Protein AF-A0A2M8HKK2-F1 (afdb_monomer_lite)

Sequence (69 aa):
MVKNKLHELSDKDLNSQLDEAREEIRGQRFKFAVEKNLENPKKIRDTKRKIARILTIQRERELAKGAGR

pLDDT: mean 83.91, std 12.83, range [37.69, 94.94]

Secondary structure (DSSP, 8-state):
--S-HHHHS-HHHHHHHHHHHHHHHHHHHHHHHHHS--S-HHHHHHHHHHHHHHHHHHHHHHHHHHTT-

Radius of gyration: 15.09 Å; chains: 1; bounding box: 36×22×41 Å

Structure (mmCIF, N/CA/C/O backbone):
data_AF-A0A2M8HKK2-F1
#
_entry.id   AF-A0A2M8HKK2-F1
#
loop_
_atom_site.group_PDB
_atom_site.id
_atom_site.type_symbol
_atom_site.label_atom_id
_atom_site.label_alt_id
_atom_site.label_comp_id
_atom_site.label_asym_id
_atom_site.label_entity_id
_atom_site.label_seq_id
_atom_site.pdbx_PDB_ins_code
_atom_site.Cartn_x
_atom_site.Cartn_y
_atom_site.Cartn_z
_atom_site.occupancy
_atom_site.B_iso_or_equiv
_atom_site.auth_seq_id
_atom_site.auth_comp_id
_atom_site.auth_asym_id
_atom_site.auth_atom_id
_atom_site.pdbx_PDB_model_num
ATOM 1 N N . MET A 1 1 ? 7.880 -15.543 10.102 1.00 41.06 1 MET A N 1
ATOM 2 C CA . MET A 1 1 ? 7.945 -14.506 11.158 1.00 41.06 1 MET A CA 1
ATOM 3 C C . MET A 1 1 ? 8.188 -13.186 10.435 1.00 41.06 1 MET A C 1
ATOM 5 O O . MET A 1 1 ? 9.130 -13.131 9.671 1.00 41.06 1 MET A O 1
ATOM 9 N N . VAL A 1 2 ? 7.320 -12.176 10.400 1.00 37.69 2 VAL A N 1
ATOM 10 C CA . VAL A 1 2 ? 6.566 -11.522 11.477 1.00 37.69 2 VAL A CA 1
ATOM 11 C C . VAL A 1 2 ? 5.182 -11.129 10.929 1.00 37.69 2 VAL A C 1
ATOM 13 O O . VAL A 1 2 ? 5.062 -10.221 10.109 1.00 37.69 2 VAL A O 1
ATOM 16 N N . LYS A 1 3 ? 4.136 -11.854 11.329 1.00 47.91 3 LYS A N 1
ATOM 17 C CA . LYS A 1 3 ? 2.734 -11.511 11.056 1.00 47.91 3 LYS A CA 1
ATOM 18 C C . LYS A 1 3 ? 2.271 -10.677 12.253 1.00 47.91 3 LYS A C 1
ATOM 20 O O . LYS A 1 3 ? 1.983 -11.301 13.258 1.00 47.91 3 LYS A O 1
ATOM 25 N N . ASN A 1 4 ? 2.371 -9.342 12.192 1.00 57.47 4 ASN A N 1
ATOM 26 C CA . ASN A 1 4 ? 1.564 -8.386 12.993 1.00 57.47 4 ASN A CA 1
ATOM 27 C C . ASN A 1 4 ? 2.076 -6.939 12.999 1.00 57.47 4 ASN A C 1
ATOM 29 O O . ASN A 1 4 ? 1.337 -6.068 13.439 1.00 57.47 4 ASN A O 1
ATOM 33 N N . LYS A 1 5 ? 3.248 -6.638 12.419 1.00 70.19 5 LYS A N 1
ATOM 34 C CA . LYS A 1 5 ? 3.773 -5.256 12.383 1.00 70.19 5 LYS A CA 1
ATOM 35 C C . LYS A 1 5 ? 2.768 -4.221 11.867 1.00 70.19 5 LYS A C 1
ATOM 37 O O . LYS A 1 5 ? 2.779 -3.100 12.336 1.00 70.19 5 LYS A O 1
ATOM 42 N N . LEU A 1 6 ? 1.886 -4.582 10.929 1.00 73.38 6 LEU A N 1
ATOM 43 C CA . LEU A 1 6 ? 0.878 -3.647 10.414 1.00 73.38 6 LEU A CA 1
ATOM 44 C C . LEU A 1 6 ? -0.228 -3.315 11.434 1.00 73.38 6 LEU A C 1
ATOM 46 O O . LEU A 1 6 ? -0.744 -2.206 11.410 1.00 73.38 6 LEU A O 1
ATOM 50 N N . HIS A 1 7 ? -0.583 -4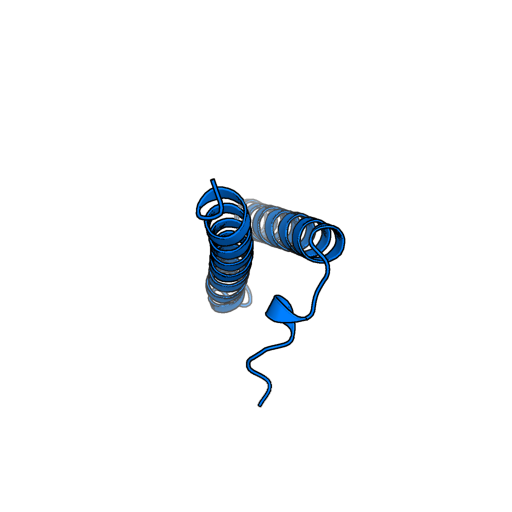.232 12.339 1.00 75.06 7 HIS A N 1
ATOM 51 C CA . HIS A 1 7 ? -1.599 -3.969 13.367 1.00 75.06 7 HIS A CA 1
ATOM 52 C C . HIS A 1 7 ? -1.076 -3.090 14.509 1.00 75.06 7 HIS A C 1
ATOM 54 O O . HIS A 1 7 ? -1.876 -2.417 15.152 1.00 75.06 7 HIS A O 1
ATOM 60 N N . GLU A 1 8 ? 0.237 -3.078 14.736 1.00 80.12 8 GLU A N 1
ATOM 61 C CA . GLU A 1 8 ? 0.907 -2.285 15.778 1.00 80.12 8 GLU A CA 1
ATOM 62 C C . GLU A 1 8 ? 1.117 -0.816 15.369 1.00 80.12 8 GLU A C 1
ATOM 64 O O . GLU A 1 8 ? 1.352 0.037 16.219 1.00 80.12 8 GLU A O 1
ATOM 69 N N . LEU A 1 9 ? 1.015 -0.502 14.073 1.00 83.19 9 LEU A N 1
ATOM 70 C CA . LEU A 1 9 ? 1.204 0.852 13.548 1.00 83.19 9 LEU A CA 1
ATOM 71 C C . LEU A 1 9 ? 0.033 1.775 13.884 1.00 83.19 9 LEU A C 1
ATOM 73 O O . LEU A 1 9 ? -1.131 1.355 13.890 1.00 83.19 9 LEU A O 1
ATOM 77 N N . SER A 1 10 ? 0.320 3.062 14.086 1.00 87.25 10 SER A N 1
ATOM 78 C CA . SER A 1 10 ? -0.736 4.062 14.247 1.00 87.25 10 SER A CA 1
ATOM 79 C C . SER A 1 10 ? -1.514 4.267 12.941 1.00 87.25 10 SER A C 1
ATOM 81 O O . SER A 1 10 ? -1.045 3.929 11.852 1.00 87.25 10 SER A O 1
ATOM 83 N N . ASP A 1 11 ? -2.714 4.848 13.030 1.00 86.12 11 ASP A N 1
ATOM 84 C CA . ASP A 1 11 ? -3.511 5.198 11.843 1.00 86.12 11 ASP A CA 1
ATOM 85 C C . ASP A 1 11 ? -2.733 6.138 10.893 1.00 86.12 11 ASP A C 1
ATOM 87 O O . ASP A 1 11 ? -2.876 6.044 9.673 1.00 86.12 11 ASP A O 1
ATOM 91 N N . LYS A 1 12 ? -1.859 7.002 11.438 1.00 89.19 12 LYS A N 1
ATOM 92 C CA . LYS A 1 12 ? -0.991 7.893 10.651 1.00 89.19 12 LYS A CA 1
ATOM 93 C C . LYS A 1 12 ? 0.091 7.117 9.906 1.00 89.19 12 LYS A C 1
ATOM 95 O O . LYS A 1 12 ? 0.235 7.304 8.703 1.00 89.19 12 LYS A O 1
ATOM 100 N N . ASP A 1 13 ? 0.785 6.208 10.585 1.00 88.62 13 ASP A N 1
ATOM 101 C CA . ASP A 1 13 ? 1.860 5.424 9.964 1.00 88.62 13 ASP A CA 1
ATOM 102 C C . ASP A 1 13 ? 1.317 4.473 8.889 1.00 88.62 13 ASP A C 1
ATOM 104 O O . ASP A 1 13 ? 1.964 4.241 7.867 1.00 88.62 13 ASP A O 1
ATOM 108 N N . LEU A 1 14 ? 0.104 3.945 9.090 1.00 89.81 14 LEU A N 1
ATOM 109 C CA . LEU A 1 14 ? -0.598 3.158 8.078 1.00 89.81 14 LEU A CA 1
ATOM 110 C C . LEU A 1 14 ? -0.901 3.980 6.822 1.00 89.81 14 LEU A C 1
ATOM 112 O O . LEU A 1 14 ? -0.696 3.477 5.719 1.00 89.81 14 LEU A O 1
ATOM 116 N N . ASN A 1 15 ? -1.335 5.234 6.976 1.00 91.19 15 ASN A N 1
ATOM 117 C CA . ASN A 1 15 ? -1.548 6.138 5.844 1.00 91.19 15 ASN A CA 1
ATOM 118 C C . ASN A 1 15 ? -0.236 6.463 5.121 1.00 91.19 15 ASN A C 1
ATOM 120 O O . ASN A 1 15 ? -0.176 6.340 3.901 1.00 91.19 15 ASN A O 1
ATOM 124 N N . SER A 1 16 ? 0.837 6.773 5.854 1.00 93.31 16 SER A N 1
ATOM 125 C CA . SER A 1 16 ? 2.153 7.010 5.248 1.00 93.31 16 SER A CA 1
ATOM 126 C C . SER A 1 16 ? 2.632 5.803 4.435 1.00 93.31 16 SER A C 1
ATOM 128 O O . SER A 1 16 ? 2.994 5.943 3.269 1.00 93.31 16 SER A O 1
ATOM 130 N N . GLN A 1 17 ? 2.534 4.589 4.986 1.00 90.56 17 GLN A N 1
ATOM 131 C CA . GLN A 1 17 ? 2.915 3.373 4.256 1.00 90.56 17 GLN A CA 1
ATOM 132 C C . GLN A 1 17 ? 2.007 3.058 3.064 1.00 90.56 17 GLN A C 1
ATOM 134 O O . GLN A 1 17 ? 2.447 2.411 2.108 1.00 90.56 17 GLN A O 1
ATOM 139 N N . LEU A 1 18 ? 0.735 3.450 3.131 1.00 93.19 18 LEU A N 1
ATOM 140 C CA . LEU A 1 18 ? -0.207 3.308 2.028 1.00 93.19 18 LEU A CA 1
ATOM 141 C C . LEU A 1 18 ? 0.194 4.206 0.856 1.00 93.19 18 LEU A C 1
ATOM 143 O O . LEU A 1 18 ? 0.184 3.751 -0.291 1.00 93.19 18 LEU A O 1
ATOM 147 N N . ASP A 1 19 ? 0.562 5.451 1.143 1.00 94.44 19 ASP A N 1
ATOM 148 C CA . ASP A 1 19 ? 0.958 6.420 0.127 1.00 94.44 19 ASP A CA 1
ATOM 149 C C . ASP A 1 19 ? 2.304 6.056 -0.503 1.00 94.44 19 ASP A C 1
ATOM 151 O O . ASP A 1 19 ? 2.392 5.995 -1.732 1.00 94.44 19 ASP A O 1
ATOM 155 N N . GLU A 1 20 ? 3.288 5.642 0.298 1.00 93.81 20 GLU A N 1
ATOM 156 C CA . GLU A 1 20 ? 4.554 5.086 -0.203 1.00 93.81 20 GLU A CA 1
ATOM 157 C C . GLU A 1 20 ? 4.324 3.889 -1.139 1.00 93.81 20 GLU A C 1
ATOM 159 O O . GLU A 1 20 ? 4.872 3.822 -2.240 1.00 93.81 20 GLU A O 1
ATOM 164 N N . ALA A 1 21 ? 3.464 2.940 -0.749 1.00 92.75 21 ALA A N 1
ATOM 165 C CA . ALA A 1 21 ? 3.172 1.766 -1.571 1.00 92.75 21 ALA A CA 1
ATOM 166 C C . ALA A 1 21 ? 2.449 2.130 -2.884 1.00 92.75 21 ALA A C 1
ATOM 168 O O . ALA A 1 21 ? 2.643 1.478 -3.917 1.00 92.75 21 ALA A O 1
ATOM 169 N N . ARG A 1 22 ? 1.611 3.175 -2.878 1.00 93.31 22 ARG A N 1
ATOM 170 C CA . ARG A 1 22 ? 0.966 3.706 -4.091 1.00 93.31 22 ARG A CA 1
ATOM 171 C C . ARG A 1 22 ? 1.973 4.390 -5.010 1.00 93.31 22 ARG A C 1
ATOM 173 O O . ARG A 1 22 ? 1.875 4.238 -6.230 1.00 93.31 22 ARG A O 1
ATOM 180 N N . GLU A 1 23 ? 2.914 5.143 -4.454 1.00 94.94 23 GLU A N 1
ATOM 181 C CA . GLU A 1 23 ? 4.007 5.751 -5.214 1.00 94.94 23 GLU A CA 1
ATOM 182 C C . GLU A 1 23 ? 4.931 4.700 -5.820 1.00 94.94 23 GLU A C 1
ATOM 184 O O . GLU A 1 23 ? 5.249 4.790 -7.004 1.00 94.94 23 GLU A O 1
ATOM 189 N N . GLU A 1 24 ? 5.252 3.639 -5.081 1.00 91.94 24 GLU A N 1
ATOM 190 C CA . GLU A 1 24 ? 6.056 2.529 -5.592 1.00 91.94 24 GLU A CA 1
ATOM 191 C C . GLU A 1 24 ? 5.399 1.874 -6.820 1.00 91.94 24 GLU A C 1
ATOM 193 O O . GLU A 1 24 ? 6.059 1.648 -7.838 1.00 91.94 24 GLU A O 1
ATOM 198 N N . ILE A 1 25 ? 4.081 1.631 -6.781 1.00 91.31 25 ILE A N 1
ATOM 199 C CA . ILE A 1 25 ? 3.343 1.111 -7.944 1.00 91.31 25 ILE A CA 1
ATOM 200 C C . ILE A 1 25 ? 3.367 2.105 -9.107 1.00 91.31 25 ILE A C 1
ATOM 202 O O . ILE A 1 25 ? 3.511 1.680 -10.256 1.00 91.31 25 ILE A O 1
ATOM 206 N N . ARG A 1 26 ? 3.211 3.409 -8.845 1.00 91.50 26 ARG A N 1
ATOM 207 C CA . ARG A 1 26 ? 3.295 4.440 -9.892 1.00 91.50 26 ARG A CA 1
ATOM 208 C C . ARG A 1 26 ? 4.676 4.441 -10.544 1.00 91.50 26 ARG A C 1
ATOM 210 O O . ARG A 1 26 ? 4.750 4.385 -11.769 1.00 91.50 26 ARG A O 1
ATOM 217 N N . GLY A 1 27 ? 5.741 4.389 -9.750 1.00 90.81 27 GLY A N 1
ATOM 218 C CA . GLY A 1 27 ? 7.115 4.289 -10.235 1.00 90.81 27 GLY A CA 1
ATOM 219 C C . GLY A 1 27 ? 7.365 3.019 -11.051 1.00 90.81 27 GLY A C 1
ATOM 220 O O . GLY A 1 27 ? 7.922 3.089 -12.141 1.00 90.81 27 GLY A O 1
ATOM 221 N N . GLN A 1 28 ? 6.892 1.858 -10.586 1.00 88.81 28 GLN A N 1
ATOM 222 C CA . GLN A 1 28 ? 7.023 0.591 -11.322 1.00 88.81 28 GLN A CA 1
ATOM 223 C C . GLN A 1 28 ? 6.245 0.600 -12.644 1.00 88.81 28 GLN A C 1
ATOM 225 O O . GLN A 1 28 ? 6.740 0.098 -13.652 1.00 88.81 28 GLN A O 1
ATOM 230 N N . ARG A 1 29 ? 5.047 1.197 -12.670 1.00 87.88 29 ARG A N 1
ATOM 231 C CA . ARG A 1 29 ? 4.270 1.376 -13.907 1.00 87.88 29 ARG A CA 1
ATOM 232 C C . ARG A 1 29 ? 4.954 2.336 -14.873 1.00 87.88 29 ARG A C 1
ATOM 234 O O . ARG A 1 29 ? 4.945 2.071 -16.069 1.00 87.88 29 ARG A O 1
ATOM 241 N N . PHE A 1 30 ? 5.554 3.409 -14.363 1.00 90.38 30 PHE A N 1
ATOM 242 C CA . PHE A 1 30 ? 6.306 4.358 -15.177 1.00 90.38 30 PHE A CA 1
ATOM 243 C C . PHE A 1 30 ? 7.544 3.703 -15.795 1.00 90.38 30 PHE A C 1
ATOM 245 O O . PHE A 1 30 ? 7.716 3.767 -17.007 1.00 90.38 30 PHE A O 1
ATOM 252 N N . LYS A 1 31 ? 8.342 2.979 -14.999 1.00 87.56 31 LYS A N 1
ATOM 253 C CA . LYS A 1 31 ? 9.481 2.199 -15.509 1.00 87.56 31 LYS A CA 1
ATOM 254 C C . LYS A 1 31 ? 9.057 1.209 -16.585 1.00 87.56 31 LYS A C 1
ATOM 256 O O . LYS A 1 31 ? 9.665 1.169 -17.643 1.00 87.56 31 LYS A O 1
ATOM 261 N N . PHE A 1 32 ? 7.966 0.476 -16.367 1.00 87.69 32 PHE A N 1
ATOM 262 C CA . PHE A 1 32 ? 7.443 -0.423 -17.393 1.00 87.69 32 PHE A CA 1
ATOM 263 C C . PHE A 1 32 ? 7.013 0.317 -18.667 1.00 87.69 32 PHE A C 1
ATOM 265 O O . PHE A 1 32 ? 7.229 -0.191 -19.760 1.00 87.69 32 PHE A O 1
ATOM 272 N N . ALA A 1 33 ? 6.427 1.510 -18.553 1.00 88.19 33 ALA A N 1
ATOM 273 C CA . ALA A 1 33 ? 6.050 2.308 -19.715 1.00 88.19 33 ALA A CA 1
ATOM 274 C C . ALA A 1 33 ? 7.271 2.815 -20.507 1.00 88.19 33 ALA A C 1
ATOM 276 O O . ALA A 1 33 ? 7.220 2.831 -21.734 1.00 88.19 33 ALA A O 1
ATOM 277 N N . VAL A 1 34 ? 8.355 3.200 -19.823 1.00 90.62 34 VAL A N 1
ATOM 278 C CA . VAL A 1 34 ? 9.572 3.757 -20.444 1.00 90.62 34 VAL A CA 1
ATOM 279 C C . VAL A 1 34 ? 10.515 2.668 -20.961 1.00 90.62 34 VAL A C 1
ATOM 281 O O . VAL A 1 34 ? 10.985 2.742 -22.091 1.00 90.62 34 VAL A O 1
ATOM 284 N N . GLU A 1 35 ? 10.790 1.647 -20.153 1.00 85.38 35 GLU A N 1
ATOM 285 C CA . GLU A 1 35 ? 11.804 0.620 -20.433 1.00 85.38 35 GLU A CA 1
ATOM 286 C C . GLU A 1 35 ? 11.200 -0.646 -21.061 1.00 85.38 35 GLU A C 1
ATOM 288 O O . GLU A 1 35 ? 11.930 -1.513 -21.539 1.00 85.38 35 GLU A O 1
ATOM 293 N N . LYS A 1 36 ? 9.864 -0.789 -21.047 1.00 79.38 36 LYS A N 1
ATOM 294 C CA . LYS A 1 36 ? 9.110 -1.965 -21.536 1.00 79.38 36 LYS A CA 1
ATOM 295 C C . LYS A 1 36 ? 9.551 -3.305 -20.925 1.00 79.38 36 LYS A C 1
ATOM 297 O O . LYS A 1 36 ? 9.144 -4.368 -21.392 1.00 79.38 36 LYS A O 1
ATOM 302 N N . ASN A 1 37 ? 10.334 -3.254 -19.850 1.00 75.12 37 ASN A N 1
ATOM 303 C CA . ASN A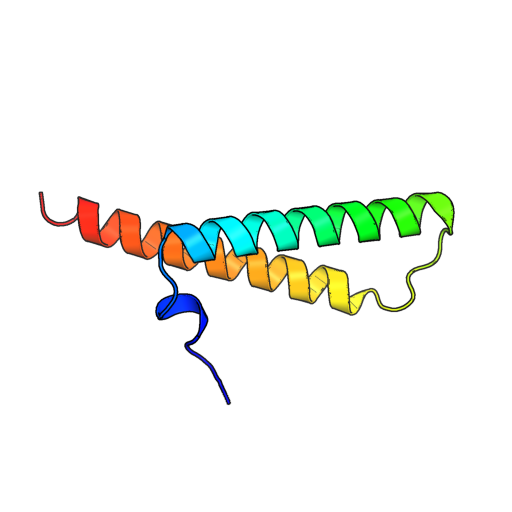 1 37 ? 10.820 -4.388 -19.083 1.00 75.12 37 ASN A CA 1
ATOM 304 C C . ASN A 1 37 ? 10.508 -4.168 -17.595 1.00 75.12 37 ASN A C 1
ATOM 306 O O . ASN A 1 37 ? 10.449 -3.043 -17.102 1.00 75.12 37 ASN A O 1
ATOM 310 N N . LEU A 1 38 ? 10.263 -5.261 -16.881 1.00 73.94 38 LEU A N 1
ATOM 311 C CA . LEU A 1 38 ? 10.107 -5.284 -15.436 1.00 73.94 38 LEU A CA 1
ATOM 312 C C . LEU A 1 38 ? 11.118 -6.272 -14.880 1.00 73.94 38 LEU A C 1
ATOM 314 O O . LEU A 1 38 ? 10.975 -7.477 -15.054 1.00 73.94 38 LEU A O 1
ATOM 318 N N . GLU A 1 39 ? 12.081 -5.749 -14.131 1.00 72.81 39 GLU A N 1
ATOM 319 C CA . GLU A 1 39 ? 13.122 -6.549 -13.485 1.00 72.81 39 GLU A CA 1
ATOM 320 C C . GLU A 1 39 ? 12.526 -7.609 -12.538 1.00 72.81 39 GLU A C 1
ATOM 322 O O . GLU A 1 39 ? 13.038 -8.718 -12.411 1.00 72.81 39 GLU A O 1
ATOM 327 N N . ASN A 1 40 ? 11.400 -7.290 -11.880 1.00 81.50 40 ASN A N 1
ATOM 328 C CA . ASN A 1 40 ? 10.674 -8.248 -11.051 1.00 81.50 40 ASN A CA 1
ATOM 329 C C . ASN A 1 40 ? 9.161 -7.946 -10.954 1.00 81.50 40 ASN A C 1
ATOM 331 O O . ASN A 1 40 ? 8.727 -7.203 -10.064 1.00 81.50 40 ASN A O 1
ATOM 335 N N . PRO A 1 41 ? 8.321 -8.588 -11.786 1.00 82.19 41 PRO A N 1
ATOM 336 C CA . PRO A 1 41 ? 6.862 -8.442 -11.744 1.00 82.19 41 PRO A CA 1
ATOM 337 C C . PRO A 1 41 ? 6.226 -8.853 -10.404 1.00 82.19 41 PRO A C 1
ATOM 339 O O . PRO A 1 41 ? 5.129 -8.402 -10.061 1.00 82.19 41 PRO A O 1
ATOM 342 N N . LYS A 1 42 ? 6.907 -9.699 -9.615 1.00 87.44 42 LYS A N 1
ATOM 343 C CA . LYS A 1 42 ? 6.425 -10.153 -8.304 1.00 87.44 42 LYS A CA 1
ATOM 344 C C . LYS A 1 42 ? 6.323 -8.997 -7.309 1.00 87.44 42 LYS A C 1
ATOM 346 O O . LYS A 1 42 ? 5.393 -8.999 -6.506 1.00 87.44 42 LYS A O 1
ATOM 351 N N . LYS A 1 43 ? 7.202 -7.988 -7.414 1.00 86.62 43 LYS A N 1
ATOM 352 C CA . LYS A 1 43 ? 7.170 -6.797 -6.549 1.00 86.62 43 LYS A CA 1
ATOM 353 C C . LYS A 1 43 ? 5.839 -6.055 -6.669 1.00 86.62 43 LYS A C 1
ATOM 355 O O . LYS A 1 43 ? 5.196 -5.837 -5.653 1.00 86.62 43 LYS A O 1
ATOM 360 N N . ILE A 1 44 ? 5.342 -5.818 -7.888 1.00 88.06 44 ILE A N 1
ATOM 361 C CA . ILE A 1 44 ? 4.029 -5.178 -8.114 1.00 88.06 44 ILE A CA 1
ATOM 362 C C . ILE A 1 44 ? 2.917 -5.937 -7.378 1.00 88.06 44 ILE A C 1
ATOM 364 O O . ILE A 1 44 ? 2.040 -5.339 -6.749 1.00 88.06 44 ILE A O 1
ATOM 368 N N . ARG A 1 45 ? 2.924 -7.271 -7.469 1.00 90.50 45 ARG A N 1
ATOM 369 C CA . ARG A 1 45 ? 1.918 -8.115 -6.815 1.00 90.50 45 ARG A CA 1
ATOM 370 C C . ARG A 1 45 ? 2.015 -8.028 -5.293 1.00 90.50 45 ARG A C 1
ATOM 372 O O . ARG A 1 45 ? 0.984 -7.950 -4.625 1.00 90.50 45 ARG A O 1
ATOM 379 N N . ASP A 1 46 ? 3.226 -8.049 -4.753 1.00 90.81 46 ASP A N 1
ATOM 380 C CA . ASP A 1 46 ? 3.458 -8.011 -3.312 1.00 90.81 46 ASP A CA 1
ATOM 381 C C . ASP A 1 46 ? 3.123 -6.622 -2.731 1.00 90.81 46 ASP A C 1
ATOM 383 O O . ASP A 1 46 ? 2.435 -6.546 -1.710 1.00 90.81 46 ASP A O 1
ATOM 387 N N . THR A 1 47 ? 3.452 -5.531 -3.433 1.00 90.94 47 THR A N 1
ATOM 388 C CA . THR A 1 47 ? 3.060 -4.158 -3.064 1.00 90.94 47 THR A CA 1
ATOM 389 C C . THR A 1 47 ? 1.537 -3.979 -3.105 1.00 90.94 47 THR A C 1
ATOM 391 O O . THR A 1 47 ? 0.954 -3.452 -2.157 1.00 90.94 47 THR A O 1
ATOM 394 N N . LYS A 1 48 ? 0.839 -4.518 -4.119 1.00 91.38 48 LYS A N 1
ATOM 395 C CA . LYS A 1 48 ? -0.642 -4.536 -4.145 1.00 91.38 48 LYS A CA 1
ATOM 396 C C . LYS A 1 48 ? -1.238 -5.276 -2.944 1.00 91.38 48 LYS A C 1
ATOM 398 O O . LYS A 1 48 ? -2.210 -4.811 -2.354 1.00 91.38 48 LYS A O 1
ATOM 403 N N . ARG A 1 49 ? -0.656 -6.419 -2.557 1.00 92.19 49 ARG A N 1
ATOM 404 C CA . ARG A 1 49 ? -1.081 -7.163 -1.358 1.00 92.19 49 ARG A CA 1
ATOM 405 C C . ARG A 1 49 ? -0.829 -6.369 -0.075 1.00 92.19 49 ARG A C 1
ATOM 407 O O . ARG A 1 49 ? -1.650 -6.447 0.834 1.00 92.19 49 ARG A O 1
ATOM 414 N N . LYS A 1 50 ? 0.269 -5.610 0.006 1.00 90.50 50 LYS A N 1
ATOM 415 C CA . LYS A 1 50 ? 0.552 -4.709 1.135 1.00 90.50 50 LYS A CA 1
ATOM 416 C C . LYS A 1 50 ? -0.529 -3.630 1.261 1.00 90.50 50 LYS A C 1
ATOM 418 O O . LYS A 1 50 ? -1.082 -3.479 2.345 1.00 90.50 50 LYS A O 1
ATOM 423 N N . ILE A 1 51 ? -0.893 -2.975 0.155 1.00 93.00 51 ILE A N 1
ATOM 424 C CA . ILE A 1 51 ? -1.976 -1.974 0.103 1.00 93.00 51 ILE A CA 1
ATOM 425 C C . ILE A 1 51 ? -3.299 -2.570 0.588 1.00 93.00 51 ILE A C 1
ATOM 427 O O . ILE A 1 51 ? -3.942 -2.000 1.464 1.00 93.00 51 ILE A O 1
ATOM 431 N N . ALA A 1 52 ? -3.682 -3.736 0.057 1.00 94.00 52 ALA A N 1
ATOM 432 C CA . ALA A 1 52 ? -4.923 -4.399 0.449 1.00 94.00 52 ALA A CA 1
ATOM 433 C C . ALA A 1 52 ? -4.967 -4.674 1.960 1.00 94.00 52 ALA A C 1
ATOM 435 O O . ALA A 1 52 ? -5.959 -4.360 2.603 1.00 94.00 52 ALA A O 1
ATOM 436 N N . ARG A 1 53 ? -3.870 -5.180 2.542 1.00 91.69 53 ARG A N 1
ATOM 437 C CA . ARG A 1 53 ? -3.778 -5.435 3.989 1.00 91.69 53 ARG A CA 1
ATOM 438 C C . ARG A 1 53 ? -3.931 -4.166 4.824 1.00 91.69 53 ARG A C 1
ATOM 440 O O . ARG A 1 53 ? -4.638 -4.201 5.821 1.00 91.69 53 ARG A O 1
ATOM 447 N N . ILE A 1 54 ? -3.288 -3.067 4.428 1.00 91.31 54 ILE A N 1
ATOM 448 C CA . ILE A 1 54 ? -3.399 -1.785 5.141 1.00 91.31 54 ILE A CA 1
ATOM 449 C C . ILE A 1 54 ? -4.852 -1.298 5.137 1.00 91.31 54 ILE A C 1
ATOM 451 O O . ILE A 1 54 ? -5.392 -0.987 6.196 1.00 91.31 54 ILE A O 1
ATOM 455 N N . LEU A 1 55 ? -5.503 -1.310 3.970 1.00 92.00 55 LEU A N 1
ATOM 456 C CA . LEU A 1 55 ? -6.901 -0.896 3.833 1.00 92.00 55 LEU A CA 1
ATOM 457 C C . LEU A 1 55 ? -7.849 -1.788 4.646 1.00 92.00 55 LEU A C 1
ATOM 459 O O . LEU A 1 55 ? -8.781 -1.281 5.264 1.00 92.00 55 LEU A O 1
ATOM 463 N N . THR A 1 56 ? -7.601 -3.102 4.688 1.00 93.75 56 THR A N 1
ATOM 464 C CA . THR A 1 56 ? -8.374 -4.024 5.532 1.00 93.75 56 THR A CA 1
ATOM 465 C C . THR A 1 56 ? -8.263 -3.648 7.008 1.00 93.75 56 THR A C 1
ATOM 467 O O . THR A 1 56 ? -9.289 -3.506 7.661 1.00 93.75 56 THR A O 1
ATOM 470 N N . ILE A 1 57 ? -7.053 -3.401 7.518 1.00 90.50 57 ILE A N 1
ATOM 471 C CA . ILE A 1 57 ? -6.839 -3.031 8.928 1.00 90.50 57 ILE A CA 1
ATOM 472 C C . ILE A 1 57 ? -7.513 -1.697 9.259 1.00 90.50 57 ILE A C 1
ATOM 474 O O . ILE A 1 57 ? -8.148 -1.562 10.304 1.00 90.50 57 ILE A O 1
ATOM 478 N N . GLN A 1 58 ? -7.405 -0.706 8.371 1.00 89.81 58 GLN A N 1
ATOM 479 C CA . GLN A 1 58 ? -8.093 0.575 8.543 1.00 89.81 58 GLN A CA 1
ATOM 480 C C . GLN A 1 58 ? -9.608 0.377 8.622 1.00 89.81 58 GLN A C 1
ATOM 482 O O . GLN A 1 58 ? -10.251 0.899 9.532 1.00 89.81 58 GLN A O 1
ATOM 487 N N . ARG A 1 59 ? -10.167 -0.453 7.735 1.00 91.19 59 ARG A N 1
ATOM 488 C CA . ARG A 1 59 ? -11.597 -0.758 7.738 1.00 91.19 59 ARG A CA 1
ATOM 489 C C . ARG A 1 59 ? -12.036 -1.512 8.993 1.00 91.19 59 ARG A C 1
ATOM 491 O O . ARG A 1 59 ? -13.084 -1.199 9.547 1.00 91.19 59 ARG A O 1
ATOM 498 N N . GLU A 1 60 ? -11.248 -2.474 9.464 1.00 90.44 60 GLU A N 1
ATOM 499 C CA . GLU A 1 60 ? -11.500 -3.186 10.725 1.00 90.44 60 GLU A CA 1
ATOM 500 C C . GLU A 1 60 ? -11.540 -2.214 11.914 1.00 90.44 60 GLU A C 1
ATOM 502 O O . GLU A 1 60 ? -12.457 -2.279 12.733 1.00 90.44 60 GLU A O 1
ATOM 507 N N . ARG A 1 61 ? -10.601 -1.258 11.978 1.00 88.88 61 ARG A N 1
ATOM 508 C CA . ARG A 1 61 ? -10.572 -0.211 13.015 1.00 88.88 61 ARG A CA 1
ATOM 509 C C . ARG A 1 61 ? -11.784 0.716 12.941 1.00 88.88 61 ARG A C 1
ATOM 511 O O . ARG A 1 61 ? -12.336 1.073 13.980 1.00 88.88 61 ARG A O 1
ATOM 518 N N . GLU A 1 62 ? -12.206 1.109 11.742 1.00 88.06 62 GLU A N 1
ATOM 51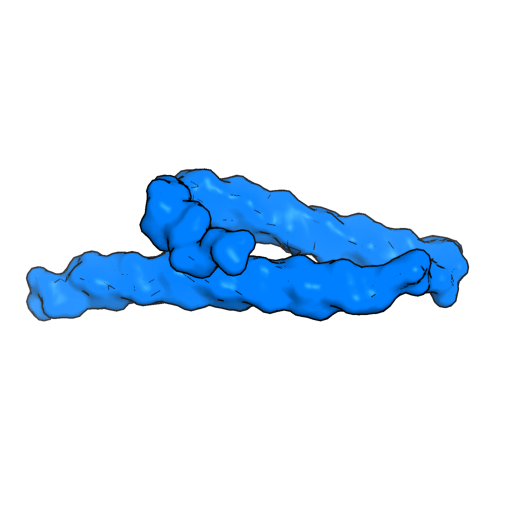9 C CA . GLU A 1 62 ? -13.423 1.906 11.542 1.00 88.06 62 GLU A CA 1
ATOM 520 C C . G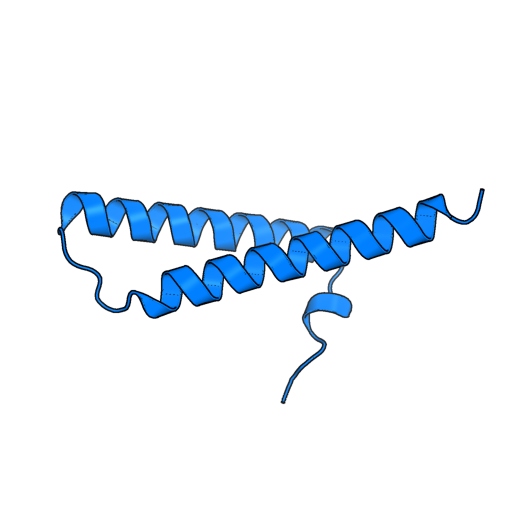LU A 1 62 ? -14.675 1.169 12.023 1.00 88.06 62 GLU A C 1
ATOM 522 O O . GLU A 1 62 ? -15.487 1.745 12.747 1.00 88.06 62 GLU A O 1
ATOM 527 N N . LEU A 1 63 ? -14.823 -0.106 11.651 1.00 89.56 63 LEU A N 1
ATOM 528 C CA . LEU A 1 63 ? -15.960 -0.931 12.055 1.00 89.56 63 LEU A CA 1
ATOM 529 C C . LEU A 1 63 ? -15.991 -1.136 13.573 1.00 89.56 63 LEU A C 1
ATOM 531 O O . LEU A 1 63 ? -17.057 -1.014 14.167 1.00 89.56 63 LEU A O 1
ATOM 535 N N . ALA A 1 64 ? -14.840 -1.354 14.214 1.00 87.19 64 ALA A N 1
ATOM 536 C CA . ALA A 1 64 ? -14.749 -1.461 15.671 1.00 87.19 64 ALA A CA 1
ATOM 537 C C . ALA A 1 64 ? -15.148 -0.157 16.392 1.00 87.19 64 ALA A C 1
ATOM 539 O O . ALA A 1 64 ? -15.826 -0.206 17.415 1.00 87.19 64 ALA A O 1
ATOM 540 N N . LYS A 1 65 ? -14.779 1.014 15.849 1.00 82.81 65 LYS A N 1
ATOM 541 C CA . LYS A 1 65 ? -15.203 2.325 16.382 1.00 82.81 65 LYS A CA 1
ATOM 542 C C . LYS A 1 65 ? -16.696 2.603 16.137 1.00 82.81 65 LYS A C 1
ATOM 544 O O . LYS A 1 65 ? -17.321 3.306 16.924 1.00 82.81 65 LYS A O 1
ATOM 549 N N . GLY A 1 66 ? -17.259 2.091 15.040 1.00 75.62 66 GLY A N 1
ATOM 550 C CA . GLY A 1 66 ? -18.659 2.294 14.651 1.00 75.62 66 GLY A CA 1
ATOM 551 C C . GLY A 1 66 ? -19.658 1.330 15.299 1.00 75.62 66 GLY A C 1
ATOM 552 O O . GLY A 1 66 ? -20.795 1.724 15.526 1.00 75.62 66 GLY A O 1
ATOM 553 N N . ALA A 1 67 ? -19.242 0.105 15.630 1.00 60.03 67 ALA A N 1
ATOM 554 C CA . ALA A 1 67 ? -20.085 -0.929 16.241 1.00 60.03 67 ALA A CA 1
ATOM 555 C C . ALA A 1 67 ? -20.372 -0.710 17.742 1.00 60.03 67 ALA A C 1
ATOM 557 O O . ALA A 1 67 ? -21.114 -1.481 18.339 1.00 60.03 67 ALA A O 1
ATOM 558 N N . GLY A 1 68 ? -19.779 0.320 18.353 1.00 56.69 68 GLY A N 1
ATOM 559 C CA . GLY A 1 68 ? -20.028 0.722 19.741 1.00 56.69 68 GLY A CA 1
ATOM 560 C C . GLY A 1 68 ? -21.121 1.784 19.913 1.00 56.69 68 GLY A C 1
ATOM 561 O O . GLY A 1 68 ? -21.129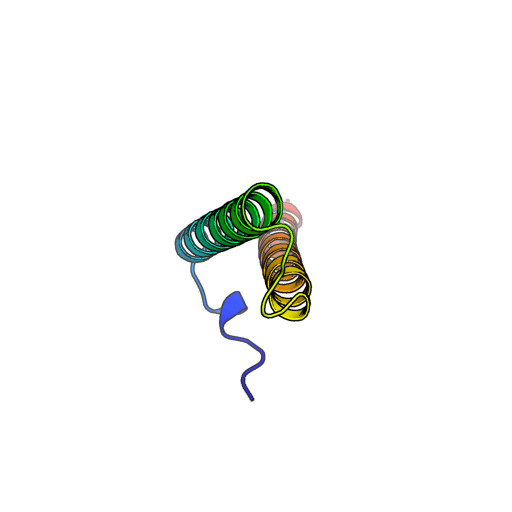 2.452 20.945 1.00 56.69 68 GLY A O 1
ATOM 562 N N . ARG A 1 69 ? -21.977 1.998 18.906 1.00 52.91 69 ARG A N 1
ATOM 563 C CA . ARG A 1 69 ? -23.133 2.905 18.960 1.00 52.91 69 ARG A CA 1
ATOM 564 C C . ARG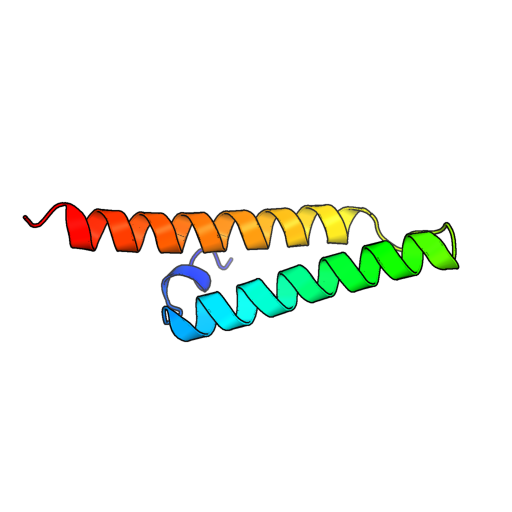 A 1 69 ? -24.445 2.138 18.934 1.00 52.91 69 ARG A C 1
ATOM 566 O O . ARG A 1 69 ? -24.518 1.154 18.168 1.00 52.91 69 ARG A O 1
#

Foldseek 3Di:
DDPDPLVPDDLVVLVVLLVVLVVVLVVQVVCCVPVVDHPDPVSNVVSVVSNVVSVVSVVVVVCVVVVVD